Protein AF-A0A0C2X313-F1 (afdb_monomer)

Foldseek 3Di:
DQDLLNLLLVQQLVCVQQQKHQQDSDPVQWAADDVGTIDGHDSVRMDGHHDPSHVPPDDDDDDDPDDDPDPVSVVSVCVSPVPDDDPDD

Structure (mmCIF, N/CA/C/O backbone):
data_AF-A0A0C2X313-F1
#
_entry.id   AF-A0A0C2X313-F1
#
loop_
_atom_site.group_PDB
_atom_site.id
_atom_site.type_symbol
_atom_site.label_atom_id
_atom_site.label_alt_id
_atom_site.label_comp_id
_atom_site.label_asym_id
_atom_site.label_entity_id
_atom_site.label_seq_id
_atom_site.pdbx_PDB_ins_code
_atom_site.Cartn_x
_atom_site.Cartn_y
_atom_site.Cartn_z
_atom_site.occupancy
_atom_site.B_iso_or_equiv
_atom_site.auth_seq_id
_atom_site.auth_comp_id
_atom_site.auth_asym_id
_atom_site.auth_atom_id
_atom_site.pdbx_PDB_model_num
ATOM 1 N N . MET A 1 1 ? 6.490 14.199 -13.399 1.00 55.38 1 MET A N 1
ATOM 2 C CA . MET A 1 1 ? 6.724 12.742 -13.269 1.00 55.38 1 MET A CA 1
ATOM 3 C C . MET A 1 1 ? 6.413 12.326 -11.840 1.00 55.38 1 MET A C 1
ATOM 5 O O . MET A 1 1 ? 6.966 12.924 -10.927 1.00 55.38 1 MET A O 1
ATOM 9 N N . ILE A 1 2 ? 5.508 11.366 -11.634 1.00 62.16 2 ILE A N 1
ATOM 10 C CA . ILE A 1 2 ? 5.225 10.813 -10.299 1.00 62.16 2 ILE A CA 1
ATOM 11 C C . ILE A 1 2 ? 6.411 9.916 -9.910 1.00 62.16 2 ILE A C 1
ATOM 13 O O . ILE A 1 2 ? 6.844 9.094 -10.713 1.00 62.16 2 ILE A O 1
ATOM 17 N N . SER A 1 3 ? 6.973 10.094 -8.711 1.00 81.38 3 SER A N 1
ATOM 18 C CA . SER A 1 3 ? 8.088 9.264 -8.230 1.00 81.38 3 SER A CA 1
ATOM 19 C C . SER A 1 3 ? 7.625 7.822 -7.989 1.00 81.38 3 SER A C 1
ATOM 21 O O . SER A 1 3 ? 6.502 7.616 -7.532 1.00 81.38 3 SER A O 1
ATOM 23 N N . CYS A 1 4 ? 8.506 6.839 -8.210 1.00 82.44 4 CYS A N 1
ATOM 24 C CA . CYS A 1 4 ? 8.271 5.420 -7.897 1.00 82.44 4 CYS A CA 1
ATOM 25 C C . CYS A 1 4 ? 7.647 5.220 -6.500 1.00 82.44 4 CYS A C 1
ATOM 27 O O . CYS A 1 4 ? 6.630 4.547 -6.354 1.00 82.44 4 CYS A O 1
ATOM 29 N N . ARG A 1 5 ? 8.173 5.923 -5.490 1.00 87.50 5 ARG A N 1
ATOM 30 C CA . ARG A 1 5 ? 7.665 5.902 -4.107 1.00 87.50 5 ARG A CA 1
ATOM 31 C C . ARG A 1 5 ? 6.201 6.320 -4.002 1.00 87.50 5 ARG A C 1
ATOM 33 O O . ARG A 1 5 ? 5.412 5.661 -3.338 1.00 87.50 5 ARG A O 1
ATOM 40 N N . SER A 1 6 ? 5.835 7.408 -4.678 1.00 89.06 6 SER A N 1
ATOM 41 C CA . SER A 1 6 ? 4.460 7.907 -4.695 1.00 89.06 6 SER A CA 1
ATOM 42 C C . SER A 1 6 ? 3.519 6.938 -5.409 1.00 89.06 6 SER A C 1
ATOM 44 O O . SER A 1 6 ? 2.379 6.800 -4.987 1.00 89.06 6 SER A O 1
ATOM 46 N N . GLN A 1 7 ? 3.985 6.234 -6.447 1.00 90.25 7 GLN A N 1
ATOM 47 C CA . GLN A 1 7 ? 3.179 5.214 -7.126 1.00 90.25 7 GLN A CA 1
ATOM 48 C C . GLN A 1 7 ? 2.888 4.023 -6.208 1.00 90.25 7 GLN A C 1
ATOM 50 O O . GLN A 1 7 ? 1.730 3.641 -6.076 1.00 90.25 7 GLN A O 1
ATOM 55 N N . VAL A 1 8 ? 3.906 3.486 -5.526 1.00 91.31 8 VAL A N 1
ATOM 56 C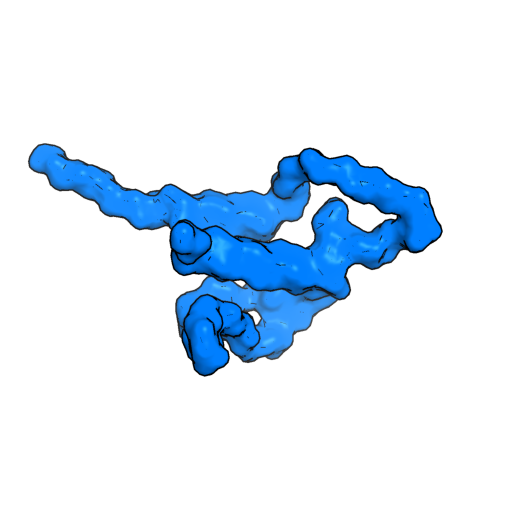 CA . VAL A 1 8 ? 3.729 2.384 -4.561 1.00 91.31 8 VAL A CA 1
ATOM 57 C C . VAL A 1 8 ? 2.809 2.798 -3.415 1.00 91.31 8 VAL A C 1
ATOM 59 O O . VAL A 1 8 ? 1.888 2.066 -3.067 1.00 91.31 8 VAL A O 1
ATOM 62 N N . TYR A 1 9 ? 3.008 3.997 -2.864 1.00 92.44 9 TYR A N 1
ATOM 63 C CA . TYR A 1 9 ? 2.147 4.525 -1.808 1.00 92.44 9 TYR A CA 1
ATOM 64 C C . TYR A 1 9 ? 0.673 4.595 -2.238 1.00 92.44 9 TYR A C 1
ATOM 66 O O . TYR A 1 9 ? -0.205 4.153 -1.500 1.00 92.44 9 TYR A O 1
ATOM 74 N N . ASN A 1 10 ? 0.409 5.098 -3.448 1.00 91.19 10 ASN A N 1
ATOM 75 C CA . ASN A 1 10 ? -0.949 5.206 -3.977 1.00 91.19 10 ASN A CA 1
ATOM 76 C C . ASN A 1 10 ? -1.606 3.830 -4.171 1.00 91.19 10 ASN A C 1
ATOM 78 O O . ASN A 1 10 ? -2.773 3.686 -3.831 1.00 91.19 10 ASN A O 1
ATOM 82 N N . LEU A 1 11 ? -0.862 2.813 -4.629 1.00 93.00 11 LEU A N 1
ATOM 83 C CA . LEU A 1 11 ? -1.389 1.446 -4.767 1.00 93.00 11 LEU A CA 1
ATOM 84 C C . LEU A 1 11 ? -1.877 0.877 -3.429 1.00 93.00 11 LEU A C 1
ATOM 86 O O . LEU A 1 11 ? -2.960 0.302 -3.354 1.00 93.00 11 LEU A O 1
ATOM 90 N N . VAL A 1 12 ? -1.097 1.058 -2.362 1.00 92.75 12 VAL A N 1
ATOM 91 C CA . VAL A 1 12 ? -1.481 0.576 -1.026 1.00 92.75 12 VAL A CA 1
ATOM 92 C C . VAL A 1 12 ? -2.655 1.383 -0.475 1.00 92.75 12 VAL A C 1
ATOM 94 O O . VAL A 1 12 ? -3.572 0.812 0.113 1.00 92.75 12 VAL A O 1
ATOM 97 N N . GLN A 1 13 ? -2.682 2.696 -0.717 1.00 91.56 13 GLN A N 1
ATOM 98 C CA . GLN A 1 13 ? -3.834 3.522 -0.361 1.00 91.56 13 GLN A CA 1
ATOM 99 C C . GLN A 1 13 ? -5.110 3.060 -1.087 1.00 91.56 13 GLN A C 1
ATOM 101 O O . GLN A 1 13 ? -6.176 3.029 -0.473 1.00 91.56 13 GLN A O 1
ATOM 106 N N . ASP A 1 14 ? -5.019 2.660 -2.356 1.00 91.94 14 ASP A N 1
ATOM 107 C CA . ASP A 1 14 ? -6.160 2.142 -3.115 1.00 91.94 14 ASP A CA 1
ATOM 108 C C . ASP A 1 14 ? -6.661 0.791 -2.580 1.00 91.94 14 ASP A C 1
ATOM 110 O O . ASP A 1 14 ? -7.875 0.602 -2.481 1.00 91.94 14 ASP A O 1
ATOM 114 N N . LEU A 1 15 ? -5.771 -0.104 -2.124 1.00 92.75 15 LEU A N 1
ATOM 115 C CA . LEU A 1 15 ? -6.183 -1.314 -1.395 1.00 92.75 15 LEU A CA 1
ATOM 116 C C . LEU A 1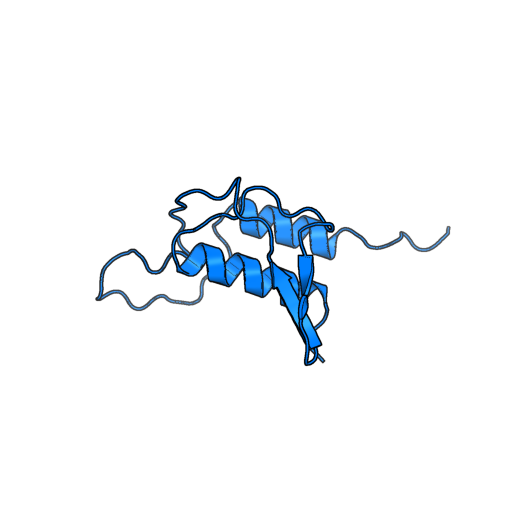 15 ? -6.934 -0.972 -0.104 1.00 92.75 15 LEU A C 1
ATOM 118 O O . LEU A 1 15 ? -8.004 -1.517 0.174 1.00 92.75 15 LEU A O 1
ATOM 122 N N . HIS A 1 16 ? -6.415 -0.019 0.667 1.00 91.69 16 HIS A N 1
ATOM 123 C CA . HIS A 1 16 ? -7.038 0.385 1.926 1.00 91.69 16 HIS A CA 1
ATOM 124 C C . HIS A 1 16 ? -8.425 0.994 1.698 1.00 91.69 16 HIS A C 1
ATOM 126 O O . HIS A 1 16 ? -9.341 0.725 2.477 1.00 91.69 16 HIS A O 1
ATOM 132 N N . ARG A 1 17 ? -8.622 1.739 0.600 1.00 88.19 17 ARG A N 1
ATOM 133 C CA . ARG A 1 17 ? -9.925 2.312 0.211 1.00 88.19 17 ARG A CA 1
ATOM 134 C C . ARG A 1 17 ? -11.001 1.263 -0.023 1.00 88.19 17 ARG A C 1
ATOM 136 O O . ARG A 1 17 ? -12.152 1.511 0.335 1.00 88.19 17 ARG A O 1
ATOM 143 N N . ILE A 1 18 ? -10.635 0.105 -0.568 1.00 90.62 18 ILE A N 1
ATOM 144 C CA . ILE A 1 18 ? -11.551 -1.029 -0.769 1.00 90.62 18 ILE A CA 1
ATOM 145 C C . ILE A 1 18 ? -11.611 -1.974 0.441 1.00 90.62 18 ILE A C 1
ATOM 147 O O . ILE A 1 18 ? -12.258 -3.016 0.386 1.00 90.62 18 ILE A O 1
ATOM 151 N N . GLY A 1 19 ? -10.971 -1.599 1.551 1.00 90.62 19 GLY A N 1
ATOM 152 C CA . GLY A 1 19 ? -11.015 -2.343 2.804 1.00 90.62 19 GLY A CA 1
ATOM 153 C C . GLY A 1 19 ? -10.087 -3.558 2.838 1.00 90.62 19 GLY A C 1
ATOM 154 O O . GLY A 1 19 ? -10.410 -4.566 3.472 1.00 90.62 19 GLY A O 1
ATOM 155 N N . ILE A 1 20 ? -8.951 -3.486 2.141 1.00 92.19 20 ILE A N 1
ATOM 156 C CA . ILE A 1 20 ? -7.952 -4.556 2.066 1.00 92.19 20 ILE A CA 1
ATOM 157 C C . ILE A 1 20 ? -6.594 -4.027 2.531 1.00 92.19 20 ILE A C 1
ATOM 159 O O . ILE A 1 20 ? -6.162 -2.945 2.140 1.00 92.19 20 ILE A O 1
ATOM 163 N N . VAL A 1 21 ? -5.903 -4.818 3.347 1.00 93.19 21 VAL A N 1
ATOM 164 C CA . VAL A 1 21 ? 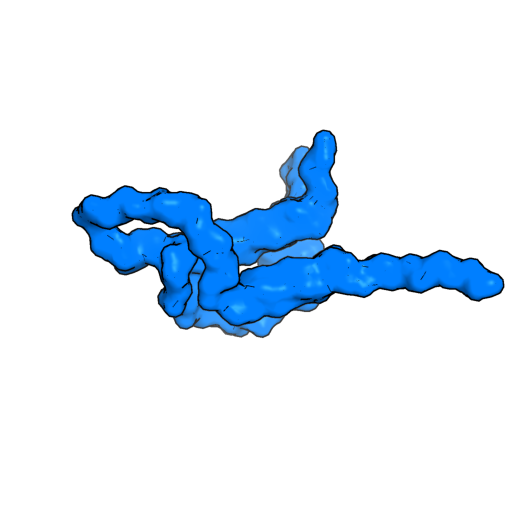-4.458 -4.691 3.581 1.00 93.19 21 VAL A CA 1
ATOM 165 C C . VAL A 1 21 ? -3.746 -5.819 2.840 1.00 93.19 21 VAL A C 1
ATOM 167 O O . VAL A 1 21 ? -4.247 -6.942 2.831 1.00 93.19 21 VAL A O 1
ATOM 170 N N . HIS A 1 22 ? -2.581 -5.530 2.250 1.00 94.56 22 HIS A N 1
ATOM 171 C CA . HIS A 1 22 ? -1.801 -6.523 1.505 1.00 94.56 22 HIS A CA 1
ATOM 172 C C . HIS A 1 22 ? -1.130 -7.574 2.402 1.00 94.56 22 HIS A C 1
ATOM 174 O O . HIS A 1 22 ? -1.088 -8.744 2.044 1.00 94.56 22 HIS A O 1
ATOM 180 N N . GLY A 1 23 ? -0.575 -7.159 3.546 1.00 91.44 23 GLY A N 1
ATOM 181 C CA . GLY A 1 23 ? 0.072 -8.045 4.528 1.00 91.44 23 GLY A CA 1
ATOM 182 C C . GLY A 1 23 ? 1.564 -8.312 4.290 1.00 91.44 23 GLY A C 1
ATOM 183 O O . GLY A 1 23 ? 2.291 -8.510 5.255 1.00 91.44 23 GLY A O 1
ATOM 184 N N . ASP A 1 24 ? 2.031 -8.208 3.044 1.00 92.94 24 ASP A N 1
ATOM 185 C CA . ASP A 1 24 ? 3.422 -8.471 2.641 1.00 92.94 24 ASP A CA 1
ATOM 186 C C . ASP A 1 24 ? 3.877 -7.513 1.519 1.00 92.94 24 ASP A C 1
ATOM 188 O O . ASP A 1 24 ? 3.816 -7.826 0.332 1.00 92.94 24 ASP A O 1
ATOM 192 N N . LEU A 1 25 ? 4.297 -6.300 1.893 1.00 89.50 25 LEU A N 1
ATOM 193 C CA . LEU A 1 25 ? 4.720 -5.242 0.956 1.00 89.50 25 LEU A CA 1
ATOM 194 C C . LEU A 1 25 ? 6.228 -5.264 0.656 1.00 89.50 25 LEU A C 1
ATOM 196 O O . LEU A 1 25 ? 6.855 -4.216 0.476 1.00 89.50 25 LEU A O 1
ATOM 200 N N . GLU A 1 26 ? 6.836 -6.445 0.625 1.00 89.19 26 GLU A N 1
ATOM 201 C CA . GLU A 1 26 ? 8.236 -6.580 0.239 1.00 89.19 26 GLU A CA 1
ATOM 202 C C . GLU A 1 26 ? 8.471 -6.264 -1.252 1.00 89.19 26 GLU A C 1
ATOM 204 O O . GLU A 1 26 ? 7.586 -6.478 -2.083 1.00 89.19 26 GLU A O 1
ATOM 209 N N . PRO A 1 27 ? 9.682 -5.818 -1.650 1.00 90.31 27 PRO A N 1
ATOM 210 C CA . PRO A 1 27 ? 9.981 -5.485 -3.046 1.00 90.31 27 PRO A CA 1
ATOM 211 C C . PRO A 1 27 ? 9.695 -6.610 -4.052 1.00 90.31 27 PRO A C 1
ATOM 213 O O . PRO A 1 27 ? 9.367 -6.317 -5.199 1.00 90.31 27 PRO A O 1
ATOM 216 N N . ARG A 1 28 ? 9.782 -7.884 -3.633 1.00 94.00 28 ARG A N 1
ATOM 217 C CA . ARG A 1 28 ? 9.441 -9.044 -4.481 1.00 94.00 28 ARG A CA 1
ATOM 218 C C . ARG A 1 28 ? 7.973 -9.068 -4.920 1.00 94.00 28 ARG A C 1
ATOM 220 O O . ARG A 1 28 ? 7.680 -9.606 -5.981 1.00 94.00 28 ARG A O 1
ATOM 227 N N . ASN A 1 29 ? 7.089 -8.437 -4.147 1.00 94.44 29 ASN A N 1
ATOM 228 C CA . ASN A 1 29 ? 5.647 -8.396 -4.384 1.00 94.44 29 ASN A CA 1
ATOM 229 C C . ASN A 1 29 ? 5.215 -7.121 -5.126 1.00 94.44 29 ASN A C 1
ATOM 231 O O . ASN A 1 29 ? 4.026 -6.847 -5.287 1.00 94.44 29 ASN A O 1
ATOM 235 N N . ILE A 1 30 ? 6.179 -6.326 -5.603 1.00 92.75 30 ILE A N 1
ATOM 236 C CA . ILE A 1 30 ? 5.935 -5.102 -6.361 1.00 92.75 30 ILE A CA 1
ATOM 237 C C . ILE A 1 30 ? 6.468 -5.300 -7.780 1.00 92.75 30 ILE A C 1
ATOM 239 O O . ILE A 1 30 ? 7.661 -5.171 -8.060 1.00 92.75 30 ILE A O 1
ATOM 243 N N . GLY A 1 31 ? 5.558 -5.605 -8.698 1.00 92.62 31 GLY A N 1
ATOM 244 C CA . GLY A 1 31 ? 5.860 -5.788 -10.111 1.00 92.62 31 GLY A CA 1
ATOM 245 C C . GLY A 1 31 ? 5.875 -4.469 -10.880 1.00 92.62 31 GLY A C 1
ATOM 246 O O . GLY A 1 31 ? 5.229 -3.489 -10.503 1.00 92.62 31 GLY A O 1
ATOM 247 N N . ARG A 1 32 ? 6.582 -4.443 -12.013 1.00 92.12 32 ARG A N 1
ATOM 248 C CA . ARG A 1 32 ? 6.504 -3.338 -12.977 1.00 92.12 32 ARG A CA 1
ATOM 249 C C . ARG A 1 32 ? 5.431 -3.655 -14.016 1.00 92.12 32 ARG A C 1
ATOM 251 O O . ARG A 1 32 ? 5.522 -4.667 -14.706 1.00 92.12 32 ARG A O 1
ATOM 258 N N . ALA A 1 33 ? 4.430 -2.790 -14.140 1.00 89.75 33 ALA A N 1
ATOM 259 C CA . ALA A 1 33 ? 3.330 -3.014 -15.072 1.00 89.75 33 ALA A CA 1
ATOM 260 C C . ALA A 1 33 ? 3.752 -2.736 -16.528 1.00 89.75 33 ALA A C 1
ATOM 262 O O . ALA A 1 33 ? 4.553 -1.834 -16.814 1.00 89.75 33 ALA A O 1
ATOM 263 N N . ARG A 1 34 ? 3.185 -3.495 -17.476 1.00 85.94 34 ARG A N 1
ATOM 264 C CA . ARG A 1 34 ? 3.360 -3.243 -18.914 1.00 85.94 34 ARG A CA 1
ATOM 265 C C . ARG A 1 34 ? 2.662 -1.924 -19.264 1.00 85.94 34 ARG A C 1
ATOM 267 O O . ARG A 1 34 ? 1.464 -1.796 -19.057 1.00 85.94 34 ARG A O 1
ATOM 274 N N . GLY A 1 35 ? 3.416 -0.954 -19.781 1.00 82.06 35 GLY A N 1
ATOM 275 C CA . GLY A 1 35 ? 2.937 0.424 -19.991 1.00 82.06 35 GLY A CA 1
ATOM 276 C C . GLY A 1 35 ? 3.458 1.433 -18.961 1.00 82.06 35 GLY A C 1
ATOM 277 O O . GLY A 1 35 ? 3.207 2.626 -19.096 1.00 82.06 35 GLY A O 1
ATOM 278 N N . GLY A 1 36 ? 4.248 0.975 -17.984 1.00 85.56 36 GLY A N 1
ATOM 279 C CA . GLY A 1 36 ? 4.837 1.814 -16.944 1.00 85.56 36 GLY A CA 1
ATOM 280 C C . GLY A 1 36 ? 4.049 1.772 -15.634 1.00 85.56 36 GLY A C 1
ATOM 281 O O . GLY A 1 36 ? 2.912 1.318 -15.581 1.00 85.56 36 GLY A O 1
ATOM 282 N N . GLY A 1 37 ? 4.682 2.239 -14.556 1.00 89.62 37 GLY A N 1
ATOM 283 C CA . GLY A 1 37 ? 4.132 2.150 -13.202 1.00 89.62 37 GLY A CA 1
ATOM 284 C C . GLY A 1 37 ? 4.370 0.795 -12.531 1.00 89.62 37 GLY A C 1
ATOM 285 O O . GLY A 1 37 ? 5.205 -0.000 -12.975 1.00 89.62 37 GLY A O 1
ATOM 286 N N . PHE A 1 38 ? 3.645 0.568 -11.439 1.00 92.25 38 PHE A N 1
ATOM 287 C CA . PHE A 1 38 ? 3.793 -0.593 -10.565 1.00 92.25 38 PHE A CA 1
ATOM 288 C C . PHE A 1 38 ? 2.457 -1.308 -10.378 1.00 92.25 38 PHE A C 1
ATOM 290 O O . PHE A 1 38 ? 1.396 -0.699 -10.514 1.00 92.25 38 PHE A O 1
ATOM 297 N N . CYS A 1 39 ? 2.522 -2.590 -10.047 1.00 93.25 39 CYS A N 1
ATOM 298 C CA . CYS A 1 39 ? 1.401 -3.386 -9.569 1.00 93.25 39 CYS A CA 1
ATOM 299 C C . CYS A 1 39 ? 1.821 -4.161 -8.317 1.00 93.25 39 CYS A C 1
ATOM 301 O O . CYS A 1 39 ? 3.000 -4.457 -8.128 1.00 93.25 39 CYS A O 1
ATOM 303 N N . LEU A 1 40 ? 0.847 -4.477 -7.469 1.00 93.94 40 LEU A N 1
ATOM 304 C CA . LEU A 1 40 ? 1.032 -5.391 -6.346 1.00 93.94 40 LEU A CA 1
ATOM 305 C C . LEU A 1 40 ? 0.687 -6.808 -6.811 1.00 93.94 40 LEU A C 1
ATOM 307 O O . LEU A 1 40 ? -0.261 -6.989 -7.582 1.00 93.94 40 LEU A O 1
ATOM 311 N N . ILE A 1 41 ? 1.474 -7.787 -6.381 1.00 94.88 41 ILE A N 1
ATOM 312 C CA . ILE A 1 41 ? 1.272 -9.212 -6.656 1.00 94.88 41 ILE A CA 1
ATOM 313 C C . ILE A 1 41 ? 1.335 -9.994 -5.345 1.00 94.88 41 ILE A C 1
ATOM 315 O O . ILE A 1 41 ? 1.863 -9.493 -4.364 1.00 94.88 41 ILE A O 1
ATOM 319 N N . ASP A 1 42 ? 0.843 -11.232 -5.369 1.00 95.31 42 ASP A N 1
ATOM 320 C CA . ASP A 1 42 ? 0.808 -12.133 -4.209 1.00 95.31 42 ASP A CA 1
ATOM 321 C C . ASP A 1 42 ? -0.027 -11.606 -3.024 1.00 95.31 42 ASP A C 1
ATOM 323 O O . ASP A 1 42 ? 0.462 -11.007 -2.073 1.00 95.31 42 ASP A O 1
ATOM 327 N N . PHE A 1 43 ? -1.333 -11.875 -3.077 1.00 96.06 43 PHE A N 1
ATOM 328 C CA . PHE A 1 43 ? -2.305 -11.475 -2.052 1.00 96.06 43 PHE A CA 1
ATOM 329 C C . PHE A 1 43 ? -2.558 -12.576 -1.006 1.00 96.06 43 PHE A C 1
ATOM 331 O O . PHE A 1 43 ? -3.600 -12.572 -0.352 1.00 96.06 43 PHE A O 1
ATOM 338 N N . SER A 1 44 ? -1.649 -13.543 -0.858 1.00 96.69 44 SER A N 1
ATOM 339 C CA . SER A 1 44 ? -1.808 -14.665 0.083 1.00 96.69 44 SER A CA 1
ATOM 340 C C . SER A 1 44 ? -1.967 -14.207 1.540 1.00 96.69 44 SER A C 1
ATOM 342 O O . SER A 1 44 ? -2.846 -14.699 2.244 1.00 96.69 44 SER A O 1
ATOM 344 N N . GLU A 1 45 ? -1.207 -13.189 1.950 1.00 96.06 45 GLU A N 1
ATOM 345 C CA . GLU A 1 45 ? -1.253 -12.587 3.295 1.00 96.06 45 GLU A CA 1
ATOM 346 C C . GLU A 1 45 ? -2.282 -11.447 3.430 1.00 96.06 45 GLU A C 1
ATOM 348 O O . GLU A 1 45 ? -2.348 -10.743 4.447 1.00 96.06 45 GLU A O 1
ATOM 353 N N . SER A 1 46 ? -3.102 -11.227 2.397 1.00 95.56 46 SER A N 1
ATOM 354 C CA . SER A 1 46 ? -4.075 -10.140 2.404 1.00 95.56 46 SER A CA 1
ATOM 355 C C . SER A 1 46 ? -5.264 -10.441 3.305 1.00 95.56 46 SER A C 1
ATOM 357 O O . SER A 1 46 ? -5.796 -11.549 3.353 1.00 95.56 46 SER A O 1
ATOM 359 N N . ARG A 1 47 ? -5.738 -9.413 4.009 1.00 94.56 47 ARG A N 1
ATOM 360 C CA . ARG A 1 47 ? -6.865 -9.529 4.944 1.00 94.56 47 ARG A CA 1
ATOM 361 C C . ARG A 1 47 ? -7.770 -8.309 4.876 1.00 94.56 47 ARG A C 1
ATOM 363 O O . ARG A 1 47 ? -7.393 -7.247 4.379 1.00 94.56 47 ARG A O 1
ATOM 370 N N . ARG A 1 48 ? -8.983 -8.462 5.411 1.00 92.44 48 ARG A N 1
ATOM 371 C CA . ARG A 1 48 ? -9.919 -7.344 5.568 1.00 92.44 48 ARG A CA 1
ATOM 372 C C . ARG A 1 48 ? -9.289 -6.293 6.477 1.00 92.44 48 ARG A C 1
ATOM 374 O O . ARG A 1 48 ? -8.786 -6.607 7.554 1.00 92.44 48 ARG A O 1
ATOM 381 N N . HIS A 1 49 ? -9.344 -5.050 6.036 1.00 88.62 49 HIS A N 1
ATOM 382 C CA . HIS A 1 49 ? -8.849 -3.893 6.752 1.00 88.62 49 HIS A CA 1
ATOM 383 C C . HIS A 1 49 ? -9.943 -2.839 6.785 1.00 88.62 49 HIS A C 1
ATOM 385 O O . HIS A 1 49 ? -10.572 -2.565 5.770 1.00 88.62 49 HIS A O 1
ATOM 391 N N . ASN A 1 50 ? -10.182 -2.253 7.948 1.00 85.50 50 ASN A N 1
ATOM 392 C CA . ASN A 1 50 ? -11.071 -1.113 8.060 1.00 85.50 50 ASN A CA 1
ATOM 393 C C . ASN A 1 50 ? -10.287 0.018 8.708 1.00 85.50 50 ASN A C 1
ATOM 395 O O . ASN A 1 50 ? -9.938 -0.051 9.887 1.00 85.50 50 ASN A O 1
ATOM 399 N N . CYS A 1 51 ? -9.971 1.035 7.921 1.00 83.81 51 CYS A N 1
ATOM 400 C CA . CYS A 1 51 ? -9.384 2.267 8.413 1.00 83.81 51 CYS A CA 1
ATOM 401 C C . CYS A 1 51 ? -10.178 3.461 7.895 1.00 83.81 51 CYS A C 1
ATOM 403 O O . CYS A 1 51 ? -11.074 3.325 7.070 1.00 83.81 51 CYS A O 1
ATOM 405 N N . LYS A 1 52 ? -9.837 4.663 8.361 1.00 75.00 52 LYS A N 1
ATOM 406 C CA . LYS A 1 52 ? -10.539 5.891 7.955 1.00 75.00 52 LYS A CA 1
ATOM 407 C C . LYS A 1 52 ? -10.453 6.184 6.449 1.0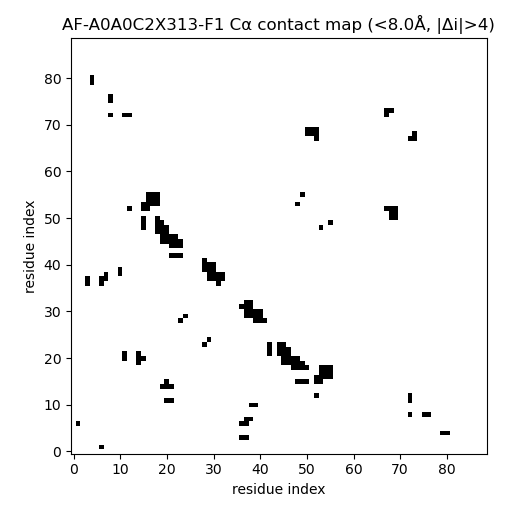0 75.00 52 LYS A C 1
ATOM 409 O O . LYS A 1 52 ? -11.264 6.946 5.942 1.00 75.00 52 LYS A O 1
ATOM 414 N N . GLU A 1 53 ? -9.497 5.574 5.746 1.00 69.88 53 GLU A N 1
ATOM 415 C CA . GLU A 1 53 ? -9.393 5.637 4.282 1.00 69.88 53 GLU A CA 1
ATOM 416 C C . GLU A 1 53 ? -10.293 4.613 3.575 1.00 69.88 53 GLU A C 1
ATOM 418 O O . GLU A 1 53 ? -10.598 4.782 2.395 1.00 69.88 53 GLU A O 1
ATOM 423 N N . SER A 1 54 ? -10.746 3.567 4.272 1.00 68.69 54 SER A N 1
ATOM 424 C CA . SER A 1 54 ? -11.682 2.583 3.739 1.00 68.69 54 SER A CA 1
ATOM 425 C C . SER A 1 54 ? -13.037 3.243 3.485 1.00 68.69 54 SER A C 1
ATOM 427 O O . SER A 1 54 ? -13.752 3.636 4.405 1.00 68.69 54 SER A O 1
ATOM 429 N N . LYS A 1 55 ? -13.435 3.315 2.211 1.00 63.22 55 LYS A N 1
ATOM 430 C CA . LYS A 1 55 ? -14.742 3.826 1.759 1.00 63.22 55 LYS A CA 1
ATOM 431 C C . LYS A 1 55 ? -15.913 2.919 2.163 1.00 63.22 55 LYS A C 1
ATOM 433 O O . LYS A 1 55 ? -17.052 3.232 1.846 1.00 63.22 55 LYS A O 1
ATOM 438 N N . ALA A 1 56 ? -15.652 1.817 2.869 1.00 53.25 56 ALA A N 1
ATOM 439 C CA . ALA A 1 56 ? -16.664 0.890 3.370 1.00 53.25 56 ALA A CA 1
ATOM 440 C C . ALA A 1 56 ? -17.542 1.469 4.501 1.00 53.25 56 ALA A C 1
ATOM 442 O O . ALA A 1 56 ? -18.427 0.775 4.989 1.00 53.25 56 ALA A O 1
ATOM 443 N N . SER A 1 57 ? -17.317 2.717 4.922 1.00 49.62 57 SER A N 1
ATOM 444 C CA . SER A 1 57 ? -18.227 3.420 5.829 1.00 49.62 57 SER A CA 1
ATOM 445 C C . SER A 1 57 ? -19.319 4.120 5.015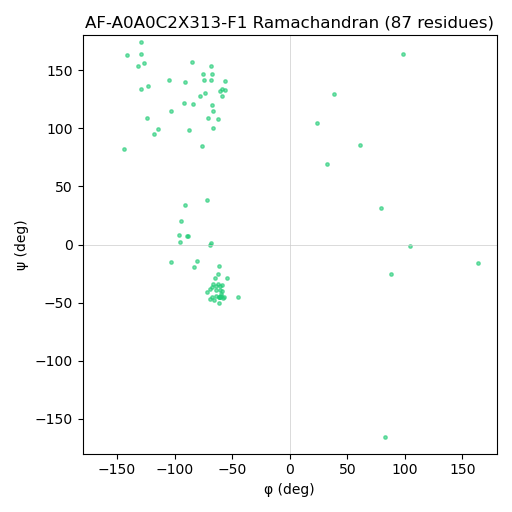 1.00 49.62 57 SER A C 1
ATOM 447 O O . SER A 1 57 ? -19.060 5.187 4.472 1.00 49.62 57 SER A O 1
ATOM 449 N N . GLU A 1 58 ? -20.487 3.478 4.927 1.00 48.41 58 GLU A N 1
ATOM 450 C CA . GLU A 1 58 ? -21.828 3.969 4.551 1.00 48.41 58 GLU A CA 1
ATOM 451 C C . GLU A 1 58 ? -21.973 5.014 3.407 1.00 48.41 58 GLU A C 1
ATOM 453 O O . GLU A 1 58 ? -21.385 6.102 3.438 1.00 48.41 58 GLU A O 1
ATOM 458 N N . PRO A 1 59 ? -22.865 4.777 2.420 1.00 39.78 59 PRO A N 1
ATOM 459 C CA . PRO A 1 59 ? -23.189 5.768 1.397 1.00 39.78 59 PRO A CA 1
ATOM 460 C C . PRO A 1 59 ? -23.905 6.977 2.026 1.00 39.78 59 PRO A C 1
ATOM 462 O O . PRO A 1 59 ? -25.101 6.940 2.291 1.00 39.78 59 PRO A O 1
ATOM 465 N N . GLY A 1 60 ? -23.171 8.068 2.265 1.00 50.88 60 GLY A N 1
ATOM 466 C CA . GLY A 1 60 ? -23.763 9.329 2.735 1.00 50.88 60 GLY A CA 1
ATOM 467 C C . GLY A 1 60 ? -22.803 10.355 3.337 1.00 50.88 60 GLY A C 1
ATOM 468 O O . GLY A 1 60 ? -23.158 11.528 3.418 1.00 50.88 60 GLY A O 1
ATOM 469 N N . THR A 1 61 ? -21.578 9.976 3.713 1.00 47.62 61 THR A N 1
ATOM 470 C CA . THR A 1 61 ? -20.656 10.918 4.374 1.00 47.62 61 THR A CA 1
ATOM 471 C C . THR A 1 61 ? -19.590 11.426 3.405 1.00 47.62 61 THR A C 1
ATOM 473 O O . THR A 1 61 ? -18.752 10.668 2.914 1.00 47.62 61 THR A O 1
ATOM 476 N N . GLN A 1 62 ? -19.609 12.731 3.117 1.00 49.28 62 GLN A N 1
ATOM 477 C CA . GLN A 1 62 ? -18.552 13.397 2.357 1.00 49.28 62 GLN A CA 1
ATOM 478 C C . GLN A 1 62 ? -17.228 13.300 3.128 1.00 49.28 62 GLN A C 1
ATOM 480 O O . GLN A 1 62 ? -17.040 13.944 4.158 1.00 49.28 62 GLN A O 1
ATOM 485 N N . ALA A 1 63 ? -16.306 12.476 2.630 1.00 47.94 63 ALA A N 1
ATOM 486 C CA . ALA A 1 63 ? -14.960 12.368 3.175 1.00 47.94 63 ALA A CA 1
AT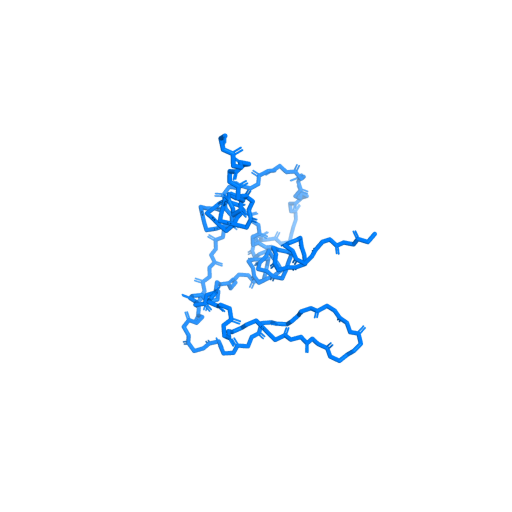OM 487 C C . ALA A 1 63 ? -14.170 13.644 2.845 1.00 47.94 63 ALA A C 1
ATOM 489 O O . ALA A 1 63 ? -13.807 13.882 1.691 1.00 47.94 63 ALA A O 1
ATOM 490 N N . THR A 1 64 ? -13.906 14.466 3.858 1.00 46.97 64 THR A N 1
ATOM 491 C CA . THR A 1 64 ? -12.921 15.547 3.779 1.00 46.97 64 THR A CA 1
ATOM 492 C C . THR A 1 64 ? -11.510 14.951 3.688 1.00 46.97 64 THR A C 1
ATOM 494 O O . THR A 1 64 ? -11.218 13.954 4.354 1.00 46.97 64 THR A O 1
ATOM 497 N N . PRO A 1 65 ? -10.594 15.532 2.890 1.00 49.41 65 PRO A N 1
ATOM 498 C CA . PRO A 1 65 ? -9.235 15.023 2.755 1.00 49.41 65 PRO A CA 1
ATOM 499 C C . PRO A 1 65 ? -8.419 15.416 3.994 1.00 49.41 65 PRO A C 1
ATOM 501 O O . PRO A 1 65 ? -7.733 16.434 4.007 1.00 49.41 65 PRO A O 1
ATOM 504 N N . THR A 1 66 ? -8.507 14.625 5.063 1.00 49.06 66 THR A N 1
ATOM 505 C CA . THR A 1 66 ? -7.718 14.833 6.285 1.00 49.06 66 THR A CA 1
ATOM 506 C C . THR A 1 66 ? -6.797 13.644 6.554 1.00 49.06 66 THR A C 1
ATOM 508 O O . THR A 1 66 ? -7.180 12.637 7.132 1.00 49.06 66 THR A O 1
ATOM 511 N N . GLN A 1 67 ? -5.558 13.808 6.084 1.00 56.50 67 GLN A N 1
ATOM 512 C CA . GLN A 1 67 ? -4.300 13.209 6.547 1.00 56.50 67 GLN A CA 1
ATOM 513 C C . GLN A 1 67 ? -4.376 11.869 7.321 1.00 56.50 67 GLN A C 1
ATOM 515 O O . GLN A 1 67 ? -4.617 11.838 8.523 1.00 56.50 67 GLN A O 1
ATOM 520 N N . ASN A 1 68 ? -4.009 10.788 6.621 1.00 58.75 68 ASN A N 1
ATOM 521 C CA . ASN A 1 68 ? -3.244 9.612 7.071 1.00 58.75 68 ASN A CA 1
ATOM 522 C C . ASN A 1 68 ? -3.414 9.157 8.536 1.00 58.75 68 ASN A C 1
ATOM 524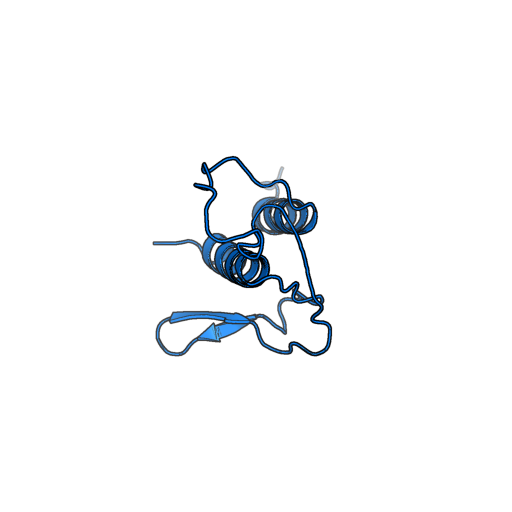 O O . ASN A 1 68 ? -2.456 9.196 9.308 1.00 58.75 68 ASN A O 1
ATO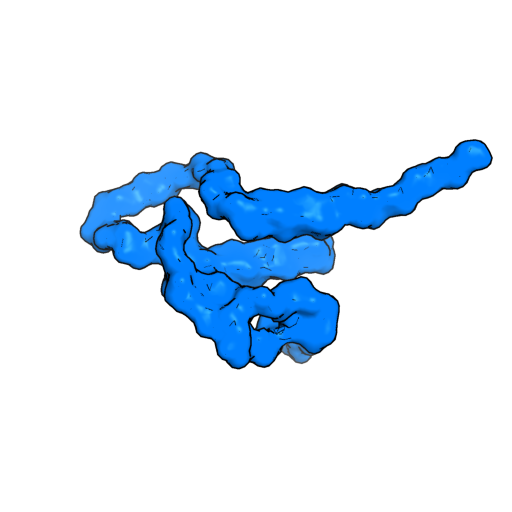M 528 N N . GLN A 1 69 ? -4.581 8.629 8.905 1.00 70.50 69 GLN A N 1
ATOM 529 C CA . GLN A 1 69 ? -4.780 8.017 10.233 1.00 70.50 69 GLN A CA 1
ATOM 530 C C . GLN A 1 69 ? -4.594 6.489 10.267 1.00 70.50 69 GLN A C 1
ATOM 532 O O . GLN A 1 69 ? -4.764 5.880 11.320 1.00 70.50 69 GLN A O 1
ATOM 537 N N . CYS A 1 70 ? -4.237 5.847 9.149 1.00 84.06 70 CYS A N 1
ATOM 538 C CA . CYS A 1 70 ? -3.857 4.432 9.157 1.00 84.06 70 CYS A CA 1
ATOM 539 C C . CYS A 1 70 ? -2.376 4.283 9.539 1.00 84.06 70 CYS A C 1
A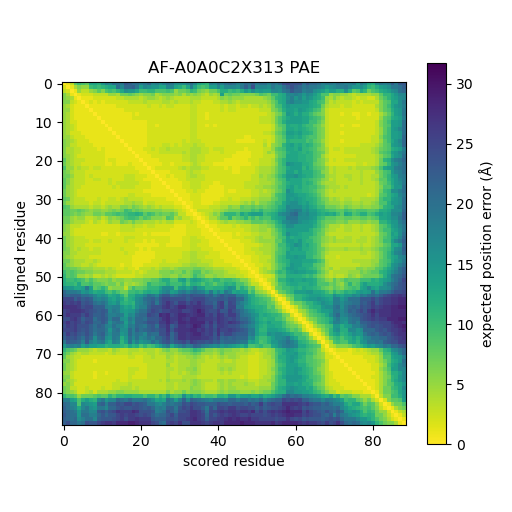TOM 541 O O . CYS A 1 70 ? -1.500 4.808 8.845 1.00 84.06 70 CYS A O 1
ATOM 543 N N . SER A 1 71 ? -2.097 3.554 10.624 1.00 83.69 71 SER A N 1
ATOM 544 C CA . SER A 1 71 ? -0.738 3.312 11.129 1.00 83.69 71 SER A CA 1
ATOM 545 C C . SER A 1 71 ? 0.154 2.617 10.098 1.00 83.69 71 SER A C 1
ATOM 547 O O . SER A 1 71 ? 1.333 2.941 9.990 1.00 83.69 71 SER A O 1
ATOM 549 N N . GLU A 1 72 ? -0.410 1.729 9.281 1.00 85.75 72 GLU A N 1
ATOM 550 C CA . GLU A 1 72 ? 0.308 1.061 8.197 1.00 85.75 72 GLU A CA 1
ATOM 551 C C . GLU A 1 72 ? 0.663 2.028 7.061 1.00 85.75 72 GLU A C 1
ATOM 553 O O . GLU A 1 72 ? 1.822 2.085 6.656 1.00 85.75 72 GLU A O 1
ATOM 558 N N . LEU A 1 73 ? -0.279 2.859 6.592 1.00 87.62 73 LEU A N 1
ATOM 559 C CA . LEU A 1 73 ? 0.031 3.881 5.581 1.00 87.62 73 LEU A CA 1
ATOM 560 C C . LEU A 1 73 ? 1.054 4.894 6.109 1.00 87.62 73 LEU A C 1
ATOM 562 O O . LEU A 1 73 ? 1.894 5.384 5.353 1.00 87.62 73 LEU A O 1
ATOM 566 N N . GLN A 1 74 ? 1.013 5.209 7.404 1.00 88.00 74 GLN A N 1
ATOM 567 C CA . GLN A 1 74 ? 2.013 6.061 8.038 1.00 88.00 74 GLN A CA 1
ATOM 568 C C . GLN A 1 74 ? 3.388 5.380 8.085 1.00 88.00 74 GLN A C 1
ATOM 570 O O . GLN A 1 74 ? 4.388 6.005 7.727 1.00 88.00 74 GLN A O 1
ATOM 575 N N . ALA A 1 75 ? 3.449 4.101 8.462 1.00 86.19 75 ALA A N 1
ATOM 576 C CA . ALA A 1 75 ? 4.679 3.316 8.464 1.00 86.19 75 ALA A CA 1
ATOM 577 C C . ALA A 1 75 ? 5.272 3.190 7.052 1.00 86.19 75 ALA A C 1
ATOM 579 O O . ALA A 1 75 ? 6.460 3.452 6.865 1.00 86.19 75 ALA A O 1
ATOM 580 N N . LEU A 1 76 ? 4.442 2.898 6.048 1.00 87.62 76 LEU A N 1
ATOM 581 C CA . LEU A 1 76 ? 4.848 2.816 4.647 1.00 87.62 76 LEU A CA 1
ATOM 582 C C . LEU A 1 76 ? 5.387 4.157 4.136 1.00 87.62 76 LEU A C 1
ATOM 584 O O . LEU A 1 76 ? 6.445 4.206 3.509 1.00 87.62 76 LEU A O 1
ATOM 588 N N . ARG A 1 77 ? 4.702 5.265 4.445 1.00 89.00 77 ARG A N 1
ATOM 589 C CA . ARG A 1 77 ? 5.184 6.615 4.121 1.00 89.00 77 ARG A CA 1
ATOM 590 C C . ARG A 1 77 ? 6.536 6.891 4.777 1.00 89.00 77 ARG A C 1
ATOM 592 O O . ARG A 1 77 ? 7.433 7.425 4.135 1.00 89.00 77 ARG A O 1
ATOM 599 N N . ASN A 1 78 ? 6.716 6.510 6.035 1.00 87.31 78 ASN A N 1
ATOM 600 C CA . ASN A 1 78 ? 8.002 6.680 6.702 1.00 87.31 78 ASN A CA 1
ATOM 601 C C . ASN A 1 78 ? 9.092 5.832 6.034 1.00 87.31 78 ASN A C 1
ATOM 603 O O . ASN A 1 78 ? 10.171 6.351 5.777 1.00 87.31 78 ASN A O 1
ATOM 607 N N . TYR A 1 79 ? 8.817 4.572 5.700 1.00 85.19 79 TYR A N 1
ATOM 608 C CA . TYR A 1 79 ? 9.777 3.677 5.049 1.00 85.19 79 TYR A CA 1
ATOM 609 C C . TYR A 1 79 ? 10.225 4.199 3.676 1.00 85.19 79 TYR A C 1
ATOM 611 O O . TYR A 1 79 ? 11.419 4.343 3.419 1.00 85.19 79 TYR A O 1
ATOM 619 N N . LEU A 1 80 ? 9.270 4.566 2.817 1.00 86.75 80 LEU A N 1
ATOM 620 C CA . LEU A 1 80 ? 9.547 5.030 1.457 1.00 86.75 80 LEU A CA 1
ATOM 621 C C . LEU A 1 80 ? 10.336 6.353 1.427 1.00 86.75 80 LEU A C 1
ATOM 623 O O . LEU A 1 80 ? 11.094 6.596 0.486 1.00 86.75 80 LEU A O 1
ATOM 627 N N . TRP A 1 81 ? 10.182 7.214 2.439 1.00 85.81 81 TRP A N 1
ATOM 628 C CA . TRP A 1 81 ? 10.854 8.518 2.498 1.00 85.81 81 TRP A CA 1
ATOM 629 C C . TRP A 1 81 ? 12.068 8.585 3.444 1.00 85.81 81 TRP A C 1
ATOM 631 O O . TRP A 1 81 ? 12.864 9.507 3.284 1.00 85.81 81 TRP A O 1
ATOM 641 N N . LYS A 1 82 ? 12.275 7.624 4.360 1.00 77.50 82 LYS A N 1
ATOM 642 C CA . LYS A 1 82 ? 13.476 7.550 5.225 1.00 77.50 82 LYS A CA 1
ATOM 643 C C . LYS A 1 82 ? 14.712 6.945 4.547 1.00 77.50 82 LYS A C 1
ATOM 645 O O . LYS A 1 82 ? 15.805 7.120 5.066 1.00 77.50 82 LYS A O 1
ATOM 650 N N . GLN A 1 83 ? 14.573 6.286 3.396 1.00 58.84 83 GLN A N 1
ATOM 651 C CA . GLN A 1 83 ? 15.683 5.705 2.615 1.00 58.84 83 GLN A CA 1
ATOM 652 C C . GLN A 1 83 ? 16.568 6.766 1.908 1.00 58.84 83 GLN A C 1
ATOM 654 O O . GLN A 1 83 ? 16.980 6.575 0.765 1.00 58.84 83 GLN A O 1
ATOM 659 N N . GLN A 1 84 ? 16.850 7.914 2.536 1.00 54.06 84 GLN A N 1
ATOM 660 C CA . GLN A 1 84 ? 17.907 8.804 2.049 1.00 54.06 84 GLN A CA 1
ATOM 661 C C . GLN A 1 84 ? 19.271 8.238 2.471 1.00 54.06 84 GLN A C 1
ATOM 663 O O . GLN A 1 84 ? 19.469 7.998 3.664 1.00 54.06 84 GLN A O 1
ATOM 668 N N . PRO A 1 85 ? 20.234 8.067 1.548 1.00 50.44 85 PRO A N 1
ATOM 669 C CA . PRO A 1 85 ? 21.631 7.974 1.938 1.00 50.44 85 PRO A CA 1
ATOM 670 C C . PRO A 1 85 ? 21.983 9.268 2.673 1.00 50.44 85 PRO A C 1
ATOM 672 O O . PRO A 1 85 ? 21.722 10.357 2.155 1.00 50.44 85 PRO A O 1
ATOM 675 N N . GLN A 1 86 ? 22.545 9.166 3.876 1.00 43.22 86 GLN A N 1
ATOM 676 C CA . GLN A 1 86 ? 23.245 10.309 4.457 1.00 43.22 86 GLN A CA 1
ATOM 677 C C . GLN A 1 86 ? 24.333 10.727 3.451 1.00 43.22 86 GLN A C 1
ATOM 679 O O . GLN A 1 86 ? 25.011 9.838 2.921 1.00 43.22 86 GLN A O 1
ATOM 684 N N . PRO A 1 87 ? 24.486 12.023 3.123 1.00 45.47 87 PRO A N 1
ATOM 685 C CA . PRO A 1 87 ? 25.630 12.456 2.333 1.00 45.47 87 PRO A CA 1
ATOM 686 C C . PRO A 1 87 ? 26.916 12.025 3.059 1.00 45.47 87 PRO A C 1
ATOM 688 O O . PRO A 1 87 ? 26.937 12.057 4.292 1.00 45.47 87 PRO A O 1
ATOM 691 N N . PRO A 1 88 ? 27.953 11.565 2.337 1.00 54.47 88 PRO A N 1
ATOM 692 C CA . PRO A 1 88 ? 29.212 11.198 2.973 1.00 54.47 88 PRO A CA 1
ATOM 693 C C . PRO A 1 88 ? 29.780 12.412 3.720 1.00 54.47 88 PRO A C 1
ATOM 695 O O . PRO A 1 88 ? 29.759 13.522 3.183 1.00 54.47 88 PRO A O 1
ATOM 698 N N . SER A 1 89 ? 30.216 12.175 4.961 1.00 67.38 89 SER A N 1
ATOM 699 C CA . SER A 1 89 ? 30.889 13.144 5.835 1.00 67.38 89 SER A CA 1
ATOM 700 C C . SER A 1 89 ? 32.177 13.689 5.232 1.00 67.38 89 SER A C 1
ATOM 702 O O . SER A 1 89 ? 32.877 12.907 4.548 1.00 67.38 89 SER A O 1
#

Organism: Amanita muscaria (strain Koide BX008) (NCBI:txid946122)

Nearest PDB structures (foldseek):
  4fsu-assembly1_A  TM=8.671E-01  e=4.933E-02  Homo sapiens
  4fst-assembly1_A  TM=8.624E-01  e=1.097E-01  Homo sapiens
  2ym8-assembly1_A  TM=8.666E-01  e=1.173E-01  Homo sapiens
  2ym4-assembly1_A  TM=8.659E-01  e=2.283E-01  Homo sapiens
  3f5p-assembly17_K-2  TM=7.280E-01  e=1.998E-01  Homo sapiens

pLDDT: mean 79.33, std 17.13, range [39.78, 96.69]

Radius of gyration: 14.79 Å; Cα contacts (8 Å, |Δi|>4): 92; chains: 1; bounding box: 55×30×31 Å

InterPro domains:
  IPR000719 Protein kinase domain [PS50011] (1-89)
  IPR011009 Protein kinase-like domain superfamily [SSF56112] (6-54)
  IPR027916 Rhoptry, Protein kinase-like domain [PF14531] (7-54)

Secondary structure (DSSP, 8-state):
---HHHHHHHHHHHHHHTTEE-S---GGGEEEPTTSSEEE---TT-EE---TT-TTS-TT----------HHHHHHHHHHHH-PPPPP-

Mean predicted aligned error: 9.05 Å

Sequence (89 aa):
MISCRSQVYNLVQDLHRIGIVHGDLEPRNIGRARGGGFCLIDFSESRRHNCKESKASEPGTQATPTQNQCSELQALRNYLWKQQPQPPS

Solvent-accessible surface area (backbone atoms only — not comparable to full-atom values): 5717 Å² total; per-residue (Å²): 134,85,51,72,58,57,53,56,51,49,55,54,51,54,36,29,28,76,25,31,39,55,76,56,90,50,74,92,29,52,44,76,37,94,92,61,67,71,40,83,48,76,66,83,61,41,44,85,35,87,46,92,67,18,65,80,65,62,100,83,72,85,81,71,96,73,78,80,82,40,68,63,62,46,50,50,53,47,56,67,67,62,77,62,78,75,76,84,129